Protein AF-A0A1J3JWX9-F1 (afdb_monomer_lite)

Structure (mmCIF, N/CA/C/O backbone):
data_AF-A0A1J3JWX9-F1
#
_entry.id   AF-A0A1J3JWX9-F1
#
loop_
_atom_site.group_PDB
_atom_site.id
_atom_site.type_symbol
_atom_site.label_atom_id
_atom_site.label_alt_id
_atom_site.label_comp_id
_atom_site.label_asym_id
_atom_site.label_entity_id
_atom_site.label_seq_id
_atom_site.pdbx_PDB_ins_code
_atom_site.Cartn_x
_atom_site.Cartn_y
_atom_site.Cartn_z
_atom_site.occupancy
_atom_site.B_iso_or_equiv
_atom_site.auth_seq_id
_atom_site.auth_comp_id
_atom_site.auth_asym_id
_atom_site.auth_atom_id
_atom_site.pdbx_PDB_model_num
ATOM 1 N N . SER A 1 1 ? -0.8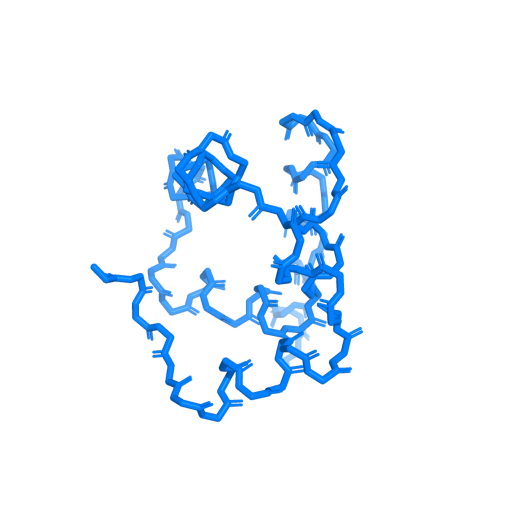89 12.878 1.980 1.00 69.88 1 SER A N 1
ATOM 2 C CA . SER A 1 1 ? -1.850 11.847 1.533 1.00 69.88 1 SER A CA 1
ATOM 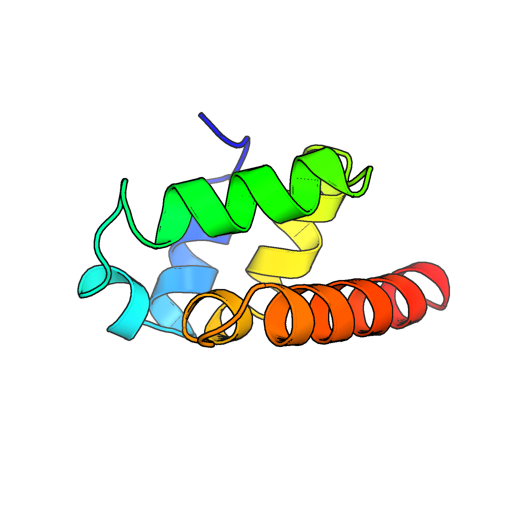3 C C . SER A 1 1 ? -1.257 11.128 0.328 1.00 69.88 1 SER A C 1
ATOM 5 O O . SER A 1 1 ? -0.653 11.810 -0.490 1.00 69.88 1 SER A O 1
ATOM 7 N N . HIS A 1 2 ? -1.356 9.795 0.238 1.00 83.62 2 HIS A N 1
ATOM 8 C CA . HIS A 1 2 ? -0.700 8.973 -0.804 1.00 83.62 2 HIS A CA 1
ATOM 9 C C . HIS A 1 2 ? -1.559 8.730 -2.062 1.00 83.62 2 HIS A C 1
ATOM 11 O O . HIS A 1 2 ? -1.142 7.986 -2.941 1.00 83.62 2 HIS A O 1
ATOM 17 N N . GLY A 1 3 ? -2.731 9.367 -2.168 1.00 91.12 3 GLY A N 1
ATOM 18 C CA . GLY A 1 3 ? -3.558 9.340 -3.382 1.00 91.12 3 GLY A CA 1
ATOM 19 C C . GLY A 1 3 ? -4.540 8.170 -3.497 1.00 91.12 3 GLY A C 1
ATOM 20 O O . GLY A 1 3 ? -5.167 8.029 -4.539 1.00 91.12 3 GLY A O 1
ATOM 21 N N . PHE A 1 4 ? -4.699 7.352 -2.453 1.00 94.12 4 PHE A N 1
ATOM 22 C CA . PHE A 1 4 ? -5.693 6.276 -2.442 1.00 94.12 4 PHE A CA 1
ATOM 23 C C . PHE A 1 4 ? -7.125 6.825 -2.430 1.00 94.12 4 PHE A C 1
ATOM 25 O O . PHE A 1 4 ? -7.436 7.745 -1.673 1.00 94.12 4 PHE A O 1
ATOM 32 N N . THR A 1 5 ? -7.993 6.218 -3.235 1.00 95.62 5 THR A N 1
ATOM 33 C CA . THR A 1 5 ? -9.449 6.419 -3.193 1.00 95.62 5 THR A CA 1
ATOM 34 C C . THR A 1 5 ? -10.086 5.628 -2.051 1.00 95.62 5 THR A C 1
ATOM 36 O O . THR A 1 5 ? -9.551 4.603 -1.622 1.00 95.62 5 THR A O 1
ATOM 39 N N . ASP A 1 6 ? -11.274 6.037 -1.606 1.00 96.38 6 ASP A N 1
ATOM 40 C CA . ASP A 1 6 ? -12.013 5.337 -0.545 1.00 96.38 6 ASP A CA 1
ATOM 41 C C . ASP A 1 6 ? -12.296 3.870 -0.901 1.00 96.38 6 ASP A C 1
ATOM 43 O O . ASP A 1 6 ? -12.164 2.984 -0.057 1.00 96.38 6 ASP A O 1
ATOM 47 N N . SER A 1 7 ? -12.605 3.583 -2.171 1.00 96.19 7 SER A N 1
ATOM 48 C CA . SER A 1 7 ? -12.792 2.211 -2.654 1.00 96.19 7 SER A CA 1
ATOM 49 C C . SER A 1 7 ? -11.510 1.384 -2.578 1.00 96.19 7 SER A C 1
ATOM 51 O O . SER A 1 7 ? -11.556 0.225 -2.172 1.00 96.19 7 SER A O 1
ATOM 53 N N . GLN A 1 8 ? -10.355 1.968 -2.918 1.00 95.75 8 GLN A N 1
ATOM 54 C CA . GLN A 1 8 ? -9.067 1.279 -2.789 1.00 95.75 8 GLN A CA 1
ATOM 55 C C . GLN A 1 8 ? -8.753 0.983 -1.321 1.00 95.75 8 GLN A C 1
ATOM 57 O O . GLN A 1 8 ? -8.374 -0.138 -0.997 1.00 95.75 8 GLN A O 1
ATOM 62 N N . ILE A 1 9 ? -8.973 1.947 -0.420 1.00 95.56 9 ILE A N 1
ATOM 63 C CA . ILE A 1 9 ? -8.778 1.751 1.024 1.00 95.56 9 ILE A CA 1
ATOM 64 C C . ILE A 1 9 ? -9.706 0.647 1.546 1.00 95.56 9 ILE A C 1
ATOM 66 O O . ILE A 1 9 ? -9.251 -0.249 2.257 1.00 95.56 9 ILE A O 1
ATOM 70 N N . SER A 1 10 ? -10.984 0.669 1.158 1.00 96.44 10 SER A N 1
ATOM 71 C CA . SER A 1 10 ? -11.960 -0.358 1.537 1.00 96.44 10 SER A CA 1
ATOM 72 C C . SER A 1 10 ? -11.528 -1.754 1.083 1.00 96.44 10 SER A C 1
ATOM 74 O O . SER A 1 10 ? -11.599 -2.701 1.869 1.00 96.44 10 SER A O 1
ATOM 76 N N . ASN A 1 11 ? -11.040 -1.890 -0.152 1.00 95.62 11 ASN A N 1
ATOM 77 C CA . ASN A 1 11 ? -10.553 -3.166 -0.682 1.00 95.62 11 ASN A CA 1
ATOM 78 C C . ASN A 1 11 ? -9.308 -3.643 0.075 1.00 95.62 11 ASN A C 1
ATOM 80 O O . ASN A 1 11 ? -9.267 -4.777 0.541 1.00 95.62 11 ASN A O 1
ATOM 84 N N . ILE A 1 12 ? -8.335 -2.753 0.291 1.00 96.06 12 ILE A N 1
ATOM 85 C CA . ILE A 1 12 ? -7.105 -3.045 1.037 1.00 96.06 12 ILE A CA 1
ATOM 86 C C . ILE A 1 12 ? -7.417 -3.566 2.447 1.00 96.06 12 ILE A C 1
ATOM 88 O O . ILE A 1 12 ? -6.851 -4.573 2.874 1.00 96.06 12 ILE A O 1
ATOM 92 N N . VAL A 1 13 ? -8.315 -2.892 3.173 1.00 96.06 13 VAL A N 1
ATOM 93 C CA . VAL A 1 13 ? -8.704 -3.281 4.538 1.00 96.06 13 VAL A CA 1
ATOM 94 C C . VAL A 1 13 ? -9.487 -4.594 4.540 1.00 96.06 13 VAL A C 1
ATOM 96 O O . VAL A 1 13 ? -9.308 -5.404 5.446 1.00 96.06 13 VAL A O 1
ATOM 99 N N . THR A 1 14 ? -10.315 -4.832 3.522 1.00 96.06 14 THR A N 1
ATOM 100 C CA . THR A 1 14 ? -11.076 -6.082 3.376 1.00 96.06 14 THR A CA 1
ATOM 101 C C . THR A 1 14 ? -10.152 -7.274 3.116 1.00 96.06 14 THR A C 1
ATOM 103 O O . THR A 1 14 ? -10.278 -8.311 3.769 1.00 96.06 14 THR A O 1
ATOM 106 N N . ASP A 1 15 ? -9.177 -7.113 2.221 1.00 95.56 15 ASP A N 1
ATOM 107 C CA . ASP A 1 15 ? -8.255 -8.178 1.807 1.00 95.56 15 ASP A CA 1
ATOM 108 C C . ASP A 1 15 ? -7.113 -8.416 2.807 1.00 95.56 15 ASP A C 1
ATOM 110 O O . ASP A 1 15 ? -6.552 -9.519 2.899 1.00 95.56 15 ASP A O 1
ATOM 114 N N . TYR A 1 16 ? -6.734 -7.375 3.551 1.00 95.25 16 TYR A N 1
ATOM 115 C CA . TYR A 1 16 ? -5.667 -7.409 4.543 1.00 95.25 16 TYR A CA 1
ATOM 116 C C . TYR A 1 16 ? -6.032 -6.595 5.801 1.00 95.25 16 TYR A C 1
ATOM 118 O O . TYR A 1 16 ? -5.405 -5.574 6.092 1.00 95.25 16 TYR A O 1
ATOM 126 N N . PRO A 1 17 ? -6.987 -7.068 6.627 1.00 95.94 17 PRO A N 1
ATOM 127 C CA . PRO A 1 17 ? -7.441 -6.346 7.824 1.00 95.94 17 PRO A CA 1
ATOM 128 C C . PRO A 1 17 ? -6.346 -6.179 8.884 1.00 95.94 17 PRO A C 1
ATOM 130 O O . PRO A 1 17 ? -6.395 -5.257 9.694 1.00 95.94 17 PRO A O 1
ATOM 133 N N . GLN A 1 18 ? -5.316 -7.033 8.854 1.00 94.31 18 GLN A N 1
ATOM 134 C CA . GLN A 1 18 ? -4.136 -6.909 9.718 1.00 94.31 18 GLN A CA 1
ATOM 135 C C . GLN A 1 18 ? -3.365 -5.602 9.481 1.00 94.31 18 GLN A C 1
ATOM 137 O O . GLN A 1 18 ? -2.631 -5.184 10.370 1.00 94.31 18 GLN A O 1
ATOM 142 N N . LEU A 1 19 ? -3.567 -4.920 8.344 1.00 93.25 19 LEU A N 1
ATOM 143 C CA . LEU A 1 19 ? -3.031 -3.578 8.103 1.00 93.25 19 LEU A CA 1
ATOM 144 C C . LEU A 1 19 ? -3.388 -2.599 9.230 1.00 93.25 19 LEU A C 1
ATOM 146 O O . LEU A 1 19 ? -2.578 -1.747 9.573 1.00 93.25 19 LEU A O 1
ATOM 150 N N . LEU A 1 20 ? -4.576 -2.742 9.827 1.00 94.38 20 LEU A N 1
ATOM 151 C CA . LEU A 1 20 ? -5.061 -1.876 10.906 1.00 94.38 20 LEU A CA 1
ATOM 152 C C . LEU A 1 20 ? -4.296 -2.057 12.227 1.00 94.38 20 LEU A C 1
ATOM 154 O O . LEU A 1 20 ? -4.467 -1.261 13.146 1.00 94.38 20 LEU A O 1
ATOM 158 N N . LEU A 1 21 ? -3.478 -3.107 12.334 1.00 94.44 21 LEU A N 1
ATOM 159 C CA . LEU A 1 21 ? -2.624 -3.377 13.490 1.00 94.44 21 LEU A CA 1
ATOM 160 C C . LEU A 1 21 ? -1.185 -2.877 13.285 1.00 94.44 21 LEU A C 1
ATOM 162 O O . LEU A 1 21 ? -0.390 -2.904 14.223 1.00 94.44 21 LEU A O 1
ATOM 166 N N . GLU A 1 22 ? -0.830 -2.458 12.069 1.00 91.44 22 GLU A N 1
ATOM 167 C CA . GLU A 1 22 ? 0.504 -1.956 11.748 1.00 91.44 22 GLU A CA 1
ATOM 168 C C . GLU A 1 22 ? 0.684 -0.507 12.219 1.00 91.44 22 GLU A C 1
ATOM 170 O O . GLU A 1 22 ? -0.237 0.307 12.186 1.00 91.44 22 GLU A O 1
ATOM 175 N N . ASP A 1 23 ? 1.910 -0.156 12.609 1.00 92.81 23 ASP A N 1
ATOM 176 C CA . ASP A 1 23 ? 2.259 1.227 12.943 1.00 92.81 23 ASP A CA 1
ATOM 177 C C . ASP A 1 23 ? 2.258 2.095 11.671 1.00 92.81 23 ASP A C 1
ATOM 179 O O . ASP A 1 23 ? 3.028 1.859 10.734 1.00 92.81 23 ASP A O 1
ATOM 183 N N . ALA A 1 24 ? 1.388 3.105 11.624 1.00 91.00 24 ALA A N 1
ATOM 184 C CA . ALA A 1 24 ? 1.200 3.924 10.431 1.00 91.00 24 ALA A CA 1
ATOM 185 C C . ALA A 1 24 ? 2.481 4.662 10.000 1.00 91.00 24 ALA A C 1
ATOM 187 O O . ALA A 1 24 ? 2.777 4.725 8.807 1.00 91.00 24 ALA A O 1
ATOM 188 N N . GLU A 1 25 ? 3.262 5.183 10.948 1.00 90.31 25 GLU A N 1
ATOM 189 C CA . GLU A 1 25 ? 4.434 6.015 10.655 1.00 90.31 25 GLU A CA 1
ATOM 190 C C . GLU A 1 25 ? 5.702 5.172 10.486 1.00 90.31 25 GLU A C 1
ATOM 192 O O . GLU A 1 25 ? 6.450 5.335 9.523 1.00 90.31 25 GLU A O 1
ATOM 197 N N . LYS A 1 26 ? 5.944 4.229 11.398 1.00 89.94 26 LYS A N 1
ATOM 198 C CA . LYS A 1 26 ? 7.166 3.412 11.404 1.00 89.94 26 LYS A CA 1
ATOM 199 C C . LYS A 1 26 ? 7.105 2.272 10.396 1.00 89.94 26 LYS A C 1
ATOM 201 O O . LYS A 1 26 ? 8.144 1.877 9.864 1.00 89.94 26 LYS A O 1
ATOM 206 N N . SER A 1 27 ? 5.913 1.727 10.149 1.00 90.31 27 SER A N 1
ATOM 207 C CA . SER A 1 27 ? 5.723 0.558 9.287 1.00 90.31 27 SER A CA 1
ATOM 208 C C . SER A 1 27 ? 5.160 0.945 7.925 1.00 90.31 27 SER A C 1
ATOM 210 O O . SER A 1 27 ? 5.794 0.678 6.912 1.00 90.31 27 SER A O 1
ATOM 212 N N . LEU A 1 28 ? 3.978 1.559 7.860 1.00 91.50 28 LEU A N 1
ATOM 213 C CA . LEU A 1 28 ? 3.303 1.760 6.572 1.00 91.50 28 LEU A CA 1
ATOM 214 C C . LEU A 1 28 ? 3.933 2.891 5.759 1.00 91.50 28 LEU A C 1
ATOM 216 O O . LEU A 1 28 ? 4.254 2.691 4.587 1.00 91.50 28 LEU A O 1
ATOM 220 N N . ALA A 1 29 ? 4.170 4.050 6.375 1.00 91.19 29 ALA A N 1
ATOM 221 C CA . ALA A 1 29 ? 4.742 5.200 5.682 1.00 91.19 29 ALA A CA 1
ATOM 222 C C . ALA A 1 29 ? 6.143 4.903 5.125 1.00 91.19 29 ALA A C 1
ATOM 224 O O . ALA A 1 29 ? 6.413 5.237 3.973 1.00 91.19 29 ALA A O 1
ATOM 225 N N . SER A 1 30 ? 7.000 4.211 5.885 1.00 91.25 30 SER A N 1
ATOM 226 C CA . SER A 1 30 ? 8.347 3.829 5.430 1.00 91.25 30 SER A CA 1
ATOM 227 C C . SER A 1 30 ? 8.310 2.934 4.186 1.00 91.25 30 SER A C 1
ATOM 229 O O . SER A 1 30 ? 9.077 3.135 3.245 1.00 91.25 30 SER A O 1
ATOM 231 N N . LYS A 1 31 ? 7.360 1.996 4.122 1.00 91.69 31 LYS A N 1
ATOM 232 C CA . LYS A 1 31 ? 7.178 1.103 2.968 1.00 91.69 31 LYS A CA 1
ATOM 233 C C . LYS A 1 31 ? 6.665 1.853 1.743 1.00 91.69 31 LYS A C 1
ATOM 235 O O . LYS A 1 31 ? 7.180 1.644 0.6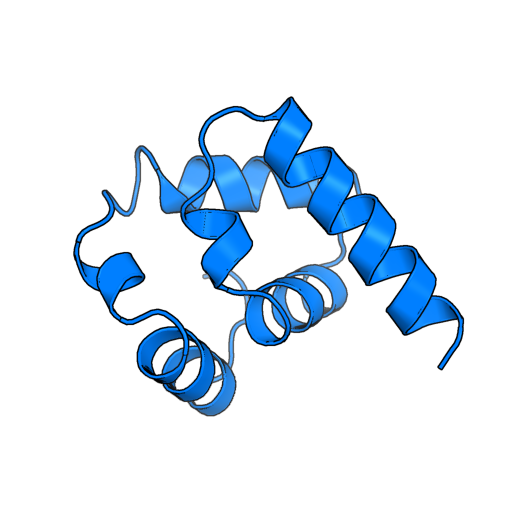51 1.00 91.69 31 LYS A O 1
ATOM 240 N N . LEU A 1 32 ? 5.694 2.749 1.915 1.00 92.19 32 LEU A N 1
ATOM 241 C CA . LEU A 1 32 ? 5.180 3.565 0.812 1.00 92.19 32 LEU A CA 1
ATOM 242 C C . LEU A 1 32 ? 6.250 4.525 0.271 1.00 92.19 32 LEU A C 1
ATOM 244 O O . LEU A 1 32 ? 6.396 4.651 -0.943 1.00 92.19 32 LEU A O 1
ATOM 248 N N . GLN A 1 33 ? 7.039 5.147 1.151 1.00 91.19 33 GLN A N 1
ATOM 249 C CA . GLN A 1 33 ? 8.166 6.002 0.763 1.00 91.19 33 GLN A CA 1
ATOM 250 C C . GLN A 1 33 ? 9.242 5.228 -0.000 1.00 91.19 33 GLN A C 1
ATOM 252 O O . GLN A 1 33 ? 9.782 5.743 -0.977 1.00 91.19 33 GLN A O 1
ATOM 257 N N . LEU A 1 34 ? 9.528 3.989 0.406 1.00 90.75 34 LEU A N 1
ATOM 258 C CA . LEU A 1 34 ? 10.458 3.120 -0.309 1.00 90.75 34 LEU A CA 1
ATOM 259 C C . LEU A 1 34 ? 9.992 2.827 -1.740 1.00 90.75 34 LEU A C 1
ATOM 261 O O . LEU A 1 34 ? 10.801 2.835 -2.663 1.00 90.75 34 LEU A O 1
ATOM 265 N N . LEU A 1 35 ? 8.698 2.580 -1.948 1.00 89.81 35 LEU A N 1
ATOM 266 C CA . LEU A 1 35 ? 8.174 2.359 -3.298 1.00 89.81 35 LEU A CA 1
ATOM 267 C C . LEU A 1 35 ? 8.307 3.626 -4.154 1.00 89.81 35 LEU A C 1
ATOM 269 O O . LEU A 1 35 ? 8.752 3.563 -5.298 1.00 89.81 35 LEU A O 1
ATOM 273 N N . GLN A 1 36 ? 8.007 4.792 -3.579 1.00 90.00 36 GLN A N 1
ATOM 274 C CA . GLN A 1 36 ? 8.166 6.079 -4.264 1.00 90.00 36 GLN A CA 1
ATOM 275 C C . GLN A 1 36 ? 9.629 6.379 -4.614 1.00 90.00 36 GLN A C 1
ATOM 277 O O . GLN A 1 36 ? 9.910 6.815 -5.729 1.00 90.00 36 GLN A O 1
ATOM 282 N N . SER A 1 37 ? 10.577 6.113 -3.708 1.00 90.62 37 SER A N 1
ATOM 283 C CA . SER A 1 37 ? 12.010 6.326 -3.971 1.00 90.62 37 SER A CA 1
ATOM 284 C C . SER A 1 37 ? 12.562 5.393 -5.053 1.00 90.62 37 SER A C 1
ATOM 286 O O . SER A 1 37 ? 13.562 5.715 -5.693 1.00 90.62 37 SER A O 1
ATOM 288 N N . ARG A 1 38 ? 11.878 4.272 -5.304 1.00 87.00 38 ARG A N 1
ATOM 289 C CA . ARG A 1 38 ? 12.162 3.327 -6.390 1.00 87.00 38 ARG A CA 1
ATOM 290 C C . ARG A 1 38 ? 11.591 3.762 -7.748 1.00 87.00 38 ARG A C 1
ATOM 292 O O . ARG A 1 38 ? 11.802 3.071 -8.738 1.00 87.00 38 ARG A O 1
ATOM 299 N N . GLY A 1 39 ? 10.900 4.902 -7.806 1.00 87.00 39 GLY A N 1
ATOM 300 C CA . GLY A 1 39 ? 10.355 5.477 -9.038 1.00 87.00 39 GLY A CA 1
ATOM 301 C C . GLY A 1 39 ? 8.869 5.205 -9.269 1.00 87.00 39 GLY A C 1
ATOM 302 O O . GLY A 1 39 ? 8.372 5.525 -10.346 1.00 87.00 39 GLY A O 1
ATOM 303 N N . ALA A 1 40 ? 8.153 4.649 -8.286 1.00 88.31 40 ALA A N 1
ATOM 304 C CA . ALA A 1 40 ? 6.709 4.466 -8.385 1.00 88.31 40 ALA A CA 1
ATOM 305 C C . ALA A 1 40 ? 5.995 5.816 -8.532 1.00 88.31 40 ALA A C 1
ATOM 307 O O . ALA A 1 40 ? 6.097 6.685 -7.656 1.00 88.31 40 ALA A O 1
ATOM 308 N N . SER A 1 41 ? 5.220 5.981 -9.605 1.00 89.69 41 SER A N 1
ATOM 309 C CA . SER A 1 41 ? 4.261 7.086 -9.684 1.00 89.69 41 SER A CA 1
ATOM 310 C C . SER A 1 41 ? 3.176 6.926 -8.610 1.00 89.69 41 SER A C 1
ATOM 312 O O . SER A 1 41 ? 2.936 5.826 -8.110 1.00 89.69 41 SER A O 1
ATOM 314 N N . SER A 1 42 ? 2.485 8.011 -8.241 1.00 89.94 42 SER A N 1
ATOM 315 C CA . SER A 1 42 ? 1.389 7.920 -7.265 1.00 89.94 42 SER A CA 1
ATOM 316 C C . SER A 1 42 ? 0.287 6.955 -7.712 1.00 89.94 42 SER A C 1
ATOM 318 O O . SER A 1 42 ? -0.203 6.188 -6.891 1.00 89.94 42 SER A O 1
ATOM 320 N N . SER A 1 43 ? -0.075 6.949 -8.999 1.00 91.00 43 SER A N 1
ATOM 321 C CA . SER A 1 43 ? -1.088 6.034 -9.537 1.00 91.00 43 SER A CA 1
ATOM 322 C C . SER A 1 43 ? -0.622 4.581 -9.486 1.00 91.00 43 SER A C 1
ATOM 324 O O . SER A 1 43 ? -1.343 3.744 -8.947 1.00 91.00 43 SER A O 1
ATOM 326 N N . GLU A 1 44 ? 0.600 4.301 -9.946 1.00 90.81 44 GLU A N 1
ATOM 327 C CA . GLU A 1 44 ? 1.188 2.953 -9.945 1.00 90.81 44 GLU A CA 1
ATOM 328 C C . GLU A 1 44 ? 1.304 2.404 -8.519 1.00 90.81 44 GLU A C 1
ATOM 330 O O . GLU A 1 44 ? 0.900 1.276 -8.247 1.00 90.81 44 GLU A O 1
ATOM 335 N N . LEU A 1 45 ? 1.747 3.234 -7.569 1.00 92.00 45 LEU A N 1
ATOM 336 C CA . LEU A 1 45 ? 1.781 2.872 -6.154 1.00 92.00 45 LEU A CA 1
ATOM 337 C C . LEU A 1 45 ? 0.390 2.491 -5.641 1.00 92.00 45 LEU A C 1
ATOM 339 O O . LEU A 1 45 ? 0.243 1.453 -4.994 1.00 92.00 45 LEU A O 1
ATOM 343 N N . THR A 1 46 ? -0.629 3.314 -5.911 1.00 93.56 46 THR A N 1
ATOM 344 C CA . THR A 1 46 ? -1.985 3.014 -5.433 1.00 93.56 46 THR A CA 1
ATOM 345 C C . THR A 1 46 ? -2.549 1.754 -6.076 1.00 93.56 46 THR A C 1
ATOM 347 O O . THR A 1 46 ? -3.220 0.983 -5.392 1.00 93.56 46 THR A O 1
ATOM 350 N N . GLU A 1 47 ? -2.247 1.498 -7.349 1.00 92.19 47 GLU A N 1
ATOM 351 C CA . GLU A 1 47 ? -2.687 0.302 -8.063 1.00 92.19 47 GLU A CA 1
ATOM 352 C C . GLU A 1 47 ? -2.031 -0.966 -7.503 1.00 92.19 47 GLU A C 1
ATOM 354 O O . GLU A 1 47 ? -2.736 -1.898 -7.108 1.00 92.19 47 GLU A O 1
ATOM 359 N N . VAL A 1 48 ? -0.699 -0.978 -7.387 1.00 90.75 48 VAL A N 1
ATOM 360 C CA . VAL A 1 48 ? 0.068 -2.127 -6.880 1.00 90.75 48 VAL A CA 1
ATOM 361 C C . VAL A 1 48 ? -0.348 -2.475 -5.451 1.00 90.75 48 VAL A C 1
ATOM 363 O O . VAL A 1 48 ? -0.635 -3.635 -5.149 1.00 90.75 48 VAL A O 1
ATOM 366 N N . VAL A 1 49 ? -0.433 -1.474 -4.569 1.00 92.12 49 VAL A N 1
ATOM 367 C CA . VAL A 1 49 ? -0.816 -1.690 -3.166 1.00 92.12 49 VAL A CA 1
ATOM 368 C C . VAL A 1 49 ? -2.269 -2.157 -3.051 1.00 92.12 49 VAL A C 1
ATOM 370 O O . VAL A 1 49 ? -2.564 -2.987 -2.194 1.00 92.12 49 VAL A O 1
ATOM 373 N N . SER A 1 50 ? -3.166 -1.680 -3.921 1.00 92.69 50 SER A N 1
ATOM 374 C CA . SER A 1 50 ? -4.561 -2.142 -3.939 1.00 92.69 50 SER A CA 1
ATOM 375 C C . SER A 1 50 ? -4.692 -3.584 -4.428 1.00 92.69 50 SER A C 1
ATOM 377 O O . SER A 1 50 ? -5.540 -4.309 -3.920 1.00 92.69 50 SER A O 1
ATOM 379 N N . LYS A 1 51 ? -3.854 -4.015 -5.382 1.00 90.31 51 LYS A N 1
ATOM 380 C CA . LYS A 1 51 ? -3.831 -5.399 -5.888 1.00 90.31 51 LYS A CA 1
ATOM 381 C C . LYS A 1 51 ? -3.180 -6.373 -4.897 1.00 90.31 51 LYS A C 1
ATOM 383 O O . LYS A 1 51 ? -3.614 -7.518 -4.791 1.00 90.31 51 LYS A O 1
ATOM 388 N N . VAL A 1 52 ? -2.139 -5.949 -4.170 1.00 91.19 52 VAL A N 1
ATOM 389 C CA . VAL A 1 52 ? -1.372 -6.826 -3.259 1.00 91.19 52 VAL A CA 1
ATOM 390 C C . VAL A 1 52 ? -1.126 -6.170 -1.890 1.00 91.19 52 VAL A C 1
ATOM 392 O O . VAL A 1 52 ? 0.020 -5.970 -1.477 1.00 91.19 52 VAL A O 1
ATOM 395 N N . PRO A 1 53 ? -2.177 -5.904 -1.092 1.00 92.81 53 PRO A N 1
ATOM 396 C CA . PRO A 1 53 ? -2.039 -5.189 0.182 1.00 92.81 53 PRO A CA 1
ATOM 397 C C . PRO A 1 53 ? -1.177 -5.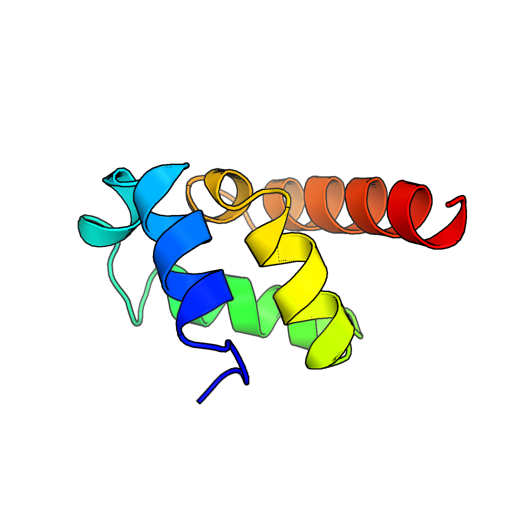937 1.210 1.00 92.81 53 PRO A C 1
ATOM 399 O O . PRO A 1 53 ? -0.480 -5.329 2.023 1.00 92.81 53 PRO A O 1
ATOM 402 N N . LYS A 1 54 ? -1.129 -7.274 1.126 1.00 91.25 54 LYS A N 1
ATOM 403 C CA . LYS A 1 54 ? -0.302 -8.141 1.986 1.00 91.25 54 LYS A CA 1
ATOM 404 C C . LYS A 1 54 ? 1.201 -7.868 1.870 1.00 91.25 54 LYS A C 1
ATOM 406 O O . LYS A 1 54 ? 1.953 -8.272 2.762 1.00 91.25 54 LYS A O 1
ATOM 411 N N . MET A 1 55 ? 1.660 -7.194 0.810 1.00 89.50 55 MET A N 1
ATOM 412 C CA . MET A 1 55 ? 3.063 -6.784 0.688 1.00 89.50 55 MET A CA 1
ATOM 413 C C . MET A 1 55 ? 3.460 -5.812 1.810 1.00 89.50 55 MET A C 1
ATOM 415 O O . MET A 1 55 ? 4.588 -5.866 2.299 1.00 89.50 55 MET A O 1
ATOM 419 N N . LEU A 1 56 ? 2.508 -5.003 2.294 1.00 89.12 56 LEU A N 1
ATOM 420 C CA . LEU A 1 56 ? 2.713 -4.078 3.404 1.00 89.12 56 LEU A CA 1
ATOM 421 C C . LEU A 1 56 ? 2.889 -4.796 4.745 1.00 89.12 56 LEU A C 1
ATOM 423 O O . LEU A 1 56 ? 3.409 -4.196 5.672 1.00 89.12 56 LEU A O 1
ATOM 427 N N . GLY A 1 57 ? 2.528 -6.074 4.864 1.00 87.38 57 GLY A N 1
ATOM 428 C CA . GLY A 1 57 ? 2.809 -6.890 6.052 1.00 87.38 57 GLY A CA 1
ATOM 429 C C . GLY A 1 57 ? 4.202 -7.524 6.064 1.00 87.38 57 GLY A C 1
ATOM 430 O O . GLY A 1 57 ? 4.605 -8.143 7.050 1.00 87.38 57 GLY A O 1
ATOM 431 N N . LYS A 1 58 ? 4.960 -7.435 4.963 1.00 87.25 58 LYS A N 1
ATOM 432 C CA . LYS A 1 58 ? 6.273 -8.080 4.870 1.00 87.25 58 LYS A CA 1
ATOM 433 C C . LYS A 1 58 ? 7.341 -7.254 5.578 1.00 87.25 58 LYS A C 1
ATOM 435 O O . LYS A 1 58 ? 7.338 -6.025 5.561 1.00 87.25 58 LYS A O 1
ATOM 440 N N . LYS A 1 59 ? 8.281 -7.964 6.203 1.00 83.12 59 LYS A N 1
ATOM 441 C CA . LYS A 1 59 ? 9.475 -7.368 6.799 1.00 83.12 59 LYS A CA 1
ATOM 442 C C . LYS A 1 59 ? 10.591 -7.310 5.761 1.00 83.12 59 LYS A C 1
ATOM 444 O O . LYS A 1 59 ? 10.793 -8.255 4.995 1.00 83.12 59 LYS A O 1
ATOM 449 N N . GLY A 1 60 ? 11.335 -6.213 5.799 1.00 83.50 60 GLY A N 1
ATOM 450 C CA . GLY A 1 60 ? 12.504 -6.001 4.961 1.00 83.50 60 GLY A CA 1
ATOM 451 C C . GLY A 1 60 ? 12.179 -5.311 3.640 1.00 83.50 60 GLY A C 1
ATOM 452 O O . GLY A 1 60 ? 11.360 -5.768 2.844 1.00 83.50 60 GLY A O 1
ATOM 453 N N . GLU A 1 61 ? 12.914 -4.235 3.400 1.00 85.38 61 GLU A N 1
ATOM 454 C CA . GLU A 1 61 ? 12.872 -3.402 2.199 1.00 85.38 61 GLU A CA 1
ATOM 455 C C . GLU A 1 61 ? 13.069 -4.202 0.904 1.00 85.38 61 GLU A C 1
ATOM 457 O O . GLU A 1 61 ? 12.338 -4.023 -0.072 1.00 85.38 61 GLU A O 1
ATOM 462 N N . LYS A 1 62 ? 14.010 -5.156 0.917 1.00 87.00 62 LYS A N 1
ATOM 463 C CA . LYS A 1 62 ? 14.303 -6.031 -0.228 1.00 87.00 62 LYS A CA 1
ATOM 464 C C . LYS A 1 62 ? 13.114 -6.913 -0.610 1.00 87.00 62 LYS A C 1
ATOM 466 O O . LYS A 1 62 ? 12.863 -7.120 -1.793 1.00 87.00 62 LYS A O 1
ATOM 471 N N . THR A 1 63 ? 12.385 -7.426 0.381 1.00 87.94 63 THR A N 1
ATOM 472 C CA . THR A 1 63 ? 11.204 -8.264 0.142 1.00 87.94 63 THR A CA 1
ATOM 473 C C . THR A 1 63 ? 10.131 -7.445 -0.557 1.00 87.94 63 THR A C 1
ATOM 475 O O . THR A 1 63 ? 9.634 -7.849 -1.599 1.00 87.94 63 THR A O 1
ATOM 478 N N . ILE A 1 64 ? 9.818 -6.270 -0.012 1.00 87.94 64 ILE A N 1
ATOM 479 C CA . ILE A 1 64 ? 8.786 -5.375 -0.548 1.00 87.94 64 ILE A CA 1
ATOM 480 C C . ILE A 1 64 ? 9.135 -4.938 -1.970 1.00 87.94 64 ILE A C 1
ATOM 482 O O . ILE A 1 64 ? 8.272 -4.972 -2.841 1.00 87.94 64 ILE A O 1
ATOM 486 N N . SER A 1 65 ? 10.410 -4.631 -2.211 1.00 87.31 65 SER A N 1
ATOM 487 C CA . SER A 1 65 ? 10.923 -4.290 -3.539 1.00 87.31 65 SER A CA 1
ATOM 488 C C . SER A 1 65 ? 10.690 -5.404 -4.563 1.00 87.31 65 SER A C 1
ATOM 490 O O . SER A 1 65 ? 10.168 -5.130 -5.632 1.00 87.31 65 SER A O 1
ATOM 492 N N . MET A 1 66 ? 11.003 -6.665 -4.233 1.00 87.56 66 MET A N 1
ATOM 493 C CA . MET A 1 66 ? 10.760 -7.790 -5.151 1.00 87.56 66 MET A CA 1
ATOM 494 C C . MET A 1 66 ? 9.281 -7.959 -5.496 1.00 87.56 66 MET A C 1
ATOM 496 O O . MET A 1 66 ? 8.951 -8.204 -6.650 1.00 87.56 66 MET A O 1
ATOM 500 N N . TYR A 1 67 ? 8.389 -7.848 -4.507 1.00 86.81 67 TYR A N 1
ATOM 501 C CA . TYR A 1 67 ? 6.954 -7.942 -4.781 1.00 86.81 67 TYR A CA 1
ATOM 502 C C . TYR A 1 67 ? 6.477 -6.788 -5.659 1.00 86.81 67 TYR A C 1
ATOM 504 O O . TYR A 1 67 ? 5.638 -7.002 -6.524 1.00 86.81 67 TYR A O 1
ATOM 512 N N . TYR A 1 68 ? 7.000 -5.583 -5.436 1.00 88.06 68 TYR A N 1
ATOM 513 C CA . TYR A 1 68 ? 6.673 -4.433 -6.265 1.00 88.06 68 TYR A CA 1
ATOM 514 C C . TYR A 1 68 ? 7.111 -4.642 -7.713 1.00 88.06 68 TYR A C 1
ATOM 516 O O . TYR A 1 68 ? 6.274 -4.544 -8.603 1.00 88.06 68 TYR A O 1
ATOM 524 N N . ASP A 1 69 ? 8.381 -4.995 -7.927 1.00 88.88 69 ASP A N 1
ATOM 525 C CA . ASP A 1 69 ? 8.942 -5.216 -9.262 1.00 88.88 69 ASP A CA 1
ATOM 526 C C . ASP A 1 69 ? 8.144 -6.31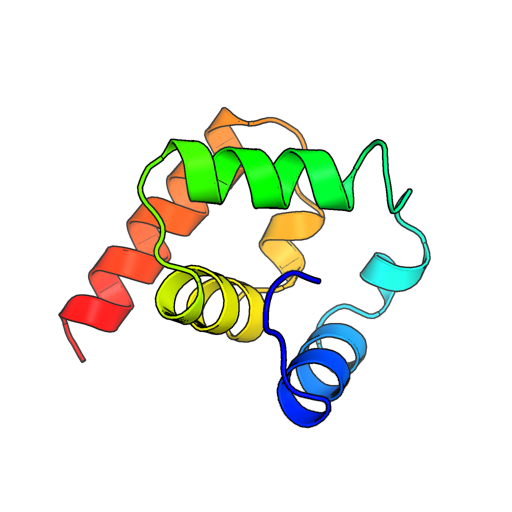8 -10.001 1.00 88.88 69 ASP A C 1
ATOM 528 O O . ASP A 1 69 ? 7.761 -6.142 -11.153 1.00 88.88 69 ASP A O 1
ATOM 532 N N . PHE A 1 70 ? 7.769 -7.400 -9.305 1.00 87.94 70 PHE A N 1
ATOM 533 C CA . PHE A 1 70 ? 6.959 -8.485 -9.874 1.00 87.94 70 PHE A CA 1
ATOM 534 C C . PHE A 1 70 ? 5.529 -8.065 -10.248 1.00 87.94 70 PHE A C 1
ATOM 536 O O . PHE A 1 70 ? 5.039 -8.399 -11.323 1.00 87.94 70 PHE A O 1
ATOM 543 N N . VAL A 1 71 ? 4.826 -7.349 -9.363 1.00 87.19 71 VAL A N 1
ATOM 544 C CA . VAL A 1 71 ? 3.450 -6.903 -9.649 1.00 87.19 71 VAL A CA 1
ATOM 545 C C . VAL A 1 71 ? 3.451 -5.862 -10.763 1.00 87.19 71 VAL A C 1
ATOM 547 O O . VAL A 1 71 ? 2.553 -5.875 -11.598 1.00 87.19 71 VAL A O 1
ATOM 550 N N . LYS A 1 72 ? 4.469 -4.998 -10.802 1.00 85.94 72 LYS A N 1
ATOM 551 C CA . LYS A 1 72 ? 4.666 -4.029 -11.875 1.00 85.94 72 LYS A CA 1
ATOM 552 C C . LYS A 1 72 ? 4.789 -4.717 -13.237 1.00 85.94 72 LYS A C 1
ATOM 554 O O . LYS A 1 72 ? 4.048 -4.354 -14.141 1.00 85.94 72 LYS A O 1
ATOM 559 N N . GLU A 1 73 ? 5.644 -5.734 -13.360 1.00 88.75 73 GLU A N 1
ATOM 560 C CA . GLU A 1 73 ? 5.793 -6.505 -14.607 1.00 88.75 73 GLU A CA 1
ATOM 561 C C . GLU A 1 73 ? 4.470 -7.135 -15.068 1.00 88.75 73 GLU A C 1
ATOM 563 O O . GLU A 1 73 ? 4.180 -7.154 -16.261 1.00 88.75 73 GLU A O 1
ATOM 568 N N . ILE A 1 74 ? 3.644 -7.622 -14.134 1.00 87.31 74 ILE A N 1
ATOM 569 C CA . ILE A 1 74 ? 2.321 -8.177 -14.460 1.00 87.31 74 ILE A CA 1
ATOM 570 C C . ILE A 1 74 ? 1.375 -7.089 -14.974 1.00 87.31 74 ILE A C 1
ATOM 572 O O . ILE A 1 74 ? 0.675 -7.315 -15.951 1.00 87.31 74 ILE A O 1
ATOM 576 N N . ILE A 1 75 ? 1.347 -5.920 -14.326 1.00 84.31 75 ILE A N 1
ATOM 577 C CA . ILE A 1 75 ? 0.477 -4.804 -14.729 1.00 84.31 75 ILE A CA 1
ATOM 578 C C . ILE A 1 75 ? 0.874 -4.265 -16.106 1.00 84.31 75 ILE A C 1
ATOM 580 O O . ILE A 1 75 ? 0.001 -3.920 -16.888 1.00 84.31 75 ILE A O 1
ATOM 584 N N . GLU A 1 76 ? 2.171 -4.189 -16.410 1.00 84.88 76 GLU A N 1
ATOM 585 C CA . GLU A 1 76 ? 2.661 -3.747 -17.724 1.00 84.88 76 GLU A CA 1
ATOM 586 C C . GLU A 1 76 ? 2.357 -4.749 -18.852 1.00 84.88 76 GLU A C 1
ATOM 588 O O . GLU A 1 76 ? 2.400 -4.375 -20.026 1.00 84.88 76 GLU A O 1
ATOM 593 N N . ALA A 1 77 ? 2.085 -6.012 -18.510 1.00 85.69 77 ALA A N 1
ATOM 594 C CA . ALA A 1 77 ? 1.780 -7.079 -19.458 1.00 85.69 77 ALA A CA 1
ATOM 595 C C . ALA A 1 77 ? 0.274 -7.279 -19.730 1.00 85.69 77 ALA A C 1
ATOM 597 O O . ALA A 1 77 ? -0.055 -7.969 -20.700 1.00 85.69 77 ALA A O 1
ATOM 598 N N . ASP A 1 78 ? -0.605 -6.715 -18.893 1.00 72.19 78 ASP A N 1
ATOM 599 C CA . ASP A 1 78 ? -2.073 -6.688 -19.054 1.00 72.19 78 ASP A CA 1
ATOM 600 C C . ASP A 1 78 ? -2.524 -5.544 -19.987 1.00 72.19 78 ASP A C 1
ATOM 602 O O . ASP A 1 78 ? -3.423 -5.787 -20.829 1.00 72.19 78 ASP A O 1
#

InterPro domains:
  IPR003690 Transcription termination fac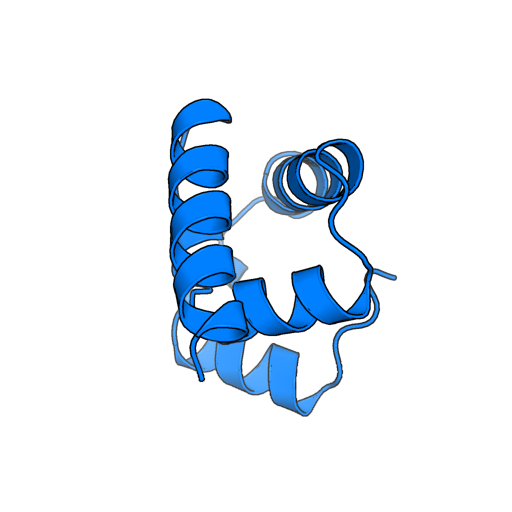tor, mitochondrial/chloroplastic [PF02536] (1-77)
  IPR003690 Transcription termination factor, mitochondrial/chloroplastic [PTHR13068] (1-75)
  IPR003690 Transcription termination factor, mitochondrial/chloroplastic [SM00733] (10-41)
  IPR003690 Transcription termination factor, mitochondrial/chloroplastic [SM00733] (46-78)
  IPR038538 MTERF superfamily, mitochondrial/chloroplastic [G3DSA:1.25.70.10] (1-77)

Organism: Noccaea caerulescens (NCBI:txid107243)

Foldseek 3Di:
DLPADPVLVVLLCVVCVCVVVDDCVPQVVVLLVLCVVVPQDSVLSSVLCSVCVCLSVDDDSVSSVVSSVVSVVVVVVD

pLDDT: mean 90.14, std 4.64, range [69.88, 96.44]

Sequence (78 aa):
SHGFTDSQISNIVTDYPQLLLEDAEKSLASKLQLLQSRGASSSELTEVVSKVPKMLGKKGEKTISMYYDFVKEIIEAD

Radius of gyration: 11.61 Å; chains: 1; bounding box: 27×20×33 Å

Secondary structure (DSSP, 8-state):
-----HHHHHHHHHH-GGGGGS-IIIIIIHHHHHHHHTT--HHHHHHHHHH-GGGGG--SHHHHHHHHHHHHHHHHH-